Protein AF-A0A6V8CBM4-F1 (afdb_monomer_lite)

Sequence (92 aa):
TKWNFHRYTPGVGVGGHCIPVDPYYMIQRASNVGVPANLITAARAVNRSMPVHVAGVIRDLLYQAEVPAKDARVLLMGWSYKAEVGDPRETP

Radius of gyration: 17.48 Å; chains: 1; bounding box: 38×29×52 Å

pLDDT: mean 94.19, std 6.71, range [54.03, 98.38]

Secondary structure (DSSP, 8-state):
-----------S---SSTTTTHHHHHHHHHHHTT---HHHHHHHHHHHHHHHHHHHHHHHHHHHTT--TTT--------SSSTT----TT--

Structure (mmCIF, N/CA/C/O backbone):
data_AF-A0A6V8CBM4-F1
#
_entry.id   AF-A0A6V8CBM4-F1
#
loop_
_atom_site.group_PDB
_atom_site.id
_atom_site.type_symbol
_atom_site.label_atom_id
_atom_site.label_alt_id
_atom_site.label_comp_id
_atom_site.label_asym_id
_atom_site.label_entity_id
_atom_site.label_seq_id
_atom_site.pdbx_PDB_ins_code
_atom_site.Cartn_x
_atom_site.Cartn_y
_atom_site.Cartn_z
_atom_site.occupancy
_atom_site.B_iso_or_equiv
_atom_site.auth_seq_id
_atom_site.auth_comp_id
_atom_site.auth_asym_id
_atom_site.auth_atom_id
_atom_site.pdbx_PDB_model_num
ATOM 1 N N . THR A 1 1 ? -7.597 13.672 -29.386 1.00 54.03 1 THR A N 1
ATOM 2 C CA . THR A 1 1 ? -7.823 12.953 -28.111 1.00 54.03 1 THR A CA 1
ATOM 3 C C . THR A 1 1 ? -6.499 12.765 -27.367 1.00 54.03 1 THR A C 1
ATOM 5 O O . THR A 1 1 ? -6.027 11.656 -27.183 1.00 54.03 1 THR A O 1
ATOM 8 N N . LYS A 1 2 ? -5.848 13.870 -26.964 1.00 67.50 2 LYS A N 1
ATOM 9 C CA . LYS A 1 2 ? -4.488 13.857 -26.379 1.00 67.50 2 LYS A CA 1
ATOM 10 C C . LYS A 1 2 ? -4.442 13.296 -24.947 1.00 67.50 2 LYS A C 1
ATOM 12 O O . LYS A 1 2 ? -3.375 12.935 -24.470 1.00 67.50 2 LYS A O 1
ATOM 17 N N . TRP A 1 3 ? -5.594 13.216 -24.281 1.00 69.56 3 TRP A N 1
ATOM 18 C CA . TRP A 1 3 ? -5.700 12.850 -22.875 1.00 69.56 3 TRP A CA 1
ATOM 19 C C . TRP A 1 3 ? -6.731 11.739 -22.693 1.00 69.56 3 TRP A C 1
ATOM 21 O O . TRP A 1 3 ? -7.926 11.974 -22.854 1.00 69.56 3 TRP A O 1
ATOM 31 N N . ASN A 1 4 ? -6.250 10.544 -22.357 1.00 73.25 4 ASN A N 1
ATOM 32 C CA . ASN A 1 4 ? -7.066 9.444 -21.856 1.00 73.25 4 ASN A CA 1
ATOM 33 C C . ASN A 1 4 ? -6.781 9.325 -20.359 1.00 73.25 4 ASN A C 1
ATOM 35 O O . ASN A 1 4 ? -5.725 8.834 -19.960 1.00 73.25 4 ASN A O 1
ATOM 39 N N . PHE A 1 5 ? -7.694 9.824 -19.529 1.00 82.50 5 PHE A N 1
ATOM 40 C CA . PHE A 1 5 ? -7.584 9.677 -18.083 1.00 82.50 5 PHE A CA 1
ATOM 41 C C . PHE A 1 5 ? -8.221 8.356 -17.670 1.00 82.50 5 PHE A C 1
ATOM 43 O O . PHE A 1 5 ? -9.435 8.182 -17.760 1.00 82.50 5 PHE A O 1
ATOM 50 N N . HIS A 1 6 ? -7.395 7.427 -17.197 1.00 85.44 6 HIS A N 1
ATOM 51 C CA . HIS A 1 6 ? -7.890 6.267 -16.472 1.00 85.44 6 HIS A CA 1
ATOM 52 C C . HIS A 1 6 ? -8.169 6.674 -15.028 1.00 85.44 6 HIS A C 1
ATOM 54 O O . HIS A 1 6 ? -7.329 7.291 -14.370 1.00 85.44 6 HIS A O 1
ATOM 60 N N . ARG A 1 7 ? -9.369 6.356 -14.542 1.00 87.56 7 ARG A N 1
ATOM 61 C CA . ARG A 1 7 ? -9.747 6.618 -13.156 1.00 87.56 7 ARG A CA 1
ATOM 62 C C . ARG A 1 7 ? -9.081 5.580 -12.258 1.00 87.56 7 ARG A C 1
ATOM 64 O O . ARG A 1 7 ? -9.356 4.392 -12.386 1.00 87.56 7 ARG A O 1
ATOM 71 N N . TYR A 1 8 ? -8.259 6.053 -11.331 1.00 89.44 8 TYR A N 1
ATOM 72 C CA . TYR A 1 8 ? -7.725 5.263 -10.227 1.00 89.44 8 TYR A CA 1
ATOM 73 C C . TYR A 1 8 ? -8.363 5.739 -8.922 1.00 89.44 8 TYR A C 1
ATOM 75 O O . TYR A 1 8 ? -8.678 6.922 -8.774 1.00 89.44 8 TYR A O 1
ATOM 83 N N . THR A 1 9 ? -8.571 4.821 -7.984 1.00 93.00 9 THR A N 1
ATOM 84 C CA . THR A 1 9 ? -9.147 5.118 -6.668 1.00 93.00 9 THR A CA 1
ATOM 85 C C . THR A 1 9 ? -8.138 4.727 -5.589 1.00 93.00 9 THR A C 1
ATOM 87 O O . THR A 1 9 ? -7.524 3.667 -5.720 1.00 93.00 9 THR A O 1
ATOM 90 N N . PRO A 1 10 ? -7.929 5.560 -4.552 1.00 95.00 10 PRO A N 1
ATOM 91 C CA . PRO A 1 10 ? -7.086 5.194 -3.418 1.00 95.00 10 PRO A CA 1
ATOM 92 C C . PRO A 1 10 ? -7.594 3.936 -2.702 1.00 95.00 10 PRO A C 1
ATOM 94 O O . PRO A 1 10 ? -8.793 3.659 -2.697 1.00 95.00 10 PRO A O 1
ATOM 97 N N . GLY A 1 11 ? -6.686 3.207 -2.059 1.00 94.56 11 GLY A N 1
ATOM 98 C CA . GLY A 1 11 ? -6.997 2.014 -1.273 1.00 94.56 11 GLY A CA 1
ATOM 99 C C . GLY A 1 11 ? -5.902 1.706 -0.254 1.00 94.56 11 GLY A C 1
ATOM 100 O O . GLY A 1 11 ? -4.921 2.442 -0.152 1.00 94.56 11 GLY A O 1
ATOM 101 N N . VAL A 1 12 ? -6.063 0.604 0.484 1.00 96.12 12 VAL A N 1
AT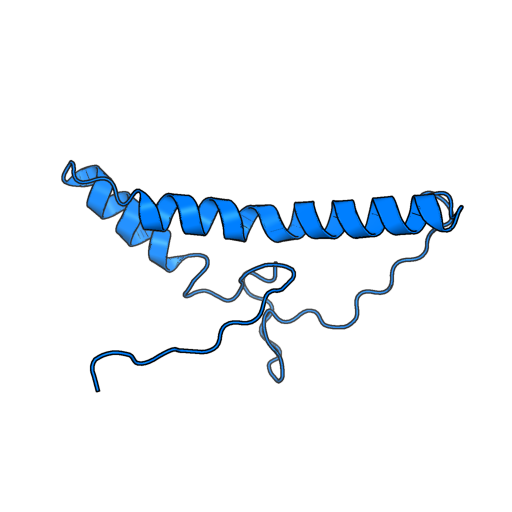OM 102 C CA . VAL A 1 12 ? -5.104 0.148 1.514 1.00 96.12 12 VAL A CA 1
ATOM 103 C C . VAL A 1 12 ? -3.751 -0.282 0.939 1.00 96.12 12 VAL A C 1
ATOM 105 O O . VAL A 1 12 ? -2.752 -0.322 1.644 1.00 96.12 12 VAL A O 1
ATOM 108 N N . GLY A 1 13 ? -3.692 -0.527 -0.365 1.00 95.88 13 GLY A N 1
ATOM 109 C CA . GLY A 1 13 ? -2.466 -0.782 -1.097 1.00 95.88 13 GLY A CA 1
ATOM 110 C C . GLY A 1 13 ? -2.780 -1.294 -2.491 1.00 95.88 13 GLY A C 1
ATOM 111 O O . GLY A 1 13 ? -3.887 -1.121 -3.004 1.00 95.88 13 GLY A O 1
ATOM 112 N N . VAL A 1 14 ? -1.791 -1.929 -3.108 1.00 96.69 14 VAL A N 1
ATOM 113 C CA . VAL A 1 14 ? -1.925 -2.541 -4.429 1.00 96.69 14 VAL A CA 1
ATOM 114 C C . VAL A 1 14 ? -1.503 -3.993 -4.321 1.00 96.69 14 VAL A C 1
ATOM 116 O O . VAL A 1 14 ? -0.375 -4.243 -3.901 1.00 96.69 14 VAL A O 1
ATOM 119 N N . GLY A 1 15 ? -2.380 -4.911 -4.729 1.00 95.00 15 GLY A N 1
ATOM 120 C CA . GLY A 1 15 ? -2.105 -6.346 -4.723 1.00 95.00 15 GLY A CA 1
ATOM 121 C C . GLY A 1 15 ? -2.216 -7.025 -6.088 1.00 95.00 15 GLY A C 1
ATOM 122 O O . GLY A 1 15 ? -2.239 -6.360 -7.130 1.00 95.00 15 GLY A O 1
ATOM 123 N N . GLY A 1 16 ? -2.265 -8.359 -6.076 1.00 95.06 16 GLY A N 1
ATOM 124 C CA . GLY A 1 16 ? -2.128 -9.205 -7.263 1.00 95.06 16 GLY A CA 1
ATOM 125 C C . GLY A 1 16 ? -0.663 -9.378 -7.673 1.00 95.06 16 GLY A C 1
ATOM 126 O O . GLY A 1 16 ? 0.221 -8.770 -7.099 1.00 95.06 16 GLY A O 1
ATOM 127 N N . HIS A 1 17 ? -0.353 -10.202 -8.673 1.00 90.44 17 HIS A N 1
ATOM 128 C CA . HIS A 1 17 ? 1.051 -10.385 -9.079 1.00 90.44 17 HIS A CA 1
ATOM 129 C C . HIS A 1 17 ? 1.585 -9.181 -9.876 1.00 90.44 17 HIS A C 1
ATOM 131 O O . HIS A 1 17 ? 2.665 -8.663 -9.605 1.00 90.44 17 HIS A O 1
ATOM 137 N N . CYS A 1 18 ? 0.799 -8.697 -10.841 1.00 92.75 18 CYS A N 1
ATOM 138 C CA . CYS A 1 18 ? 1.321 -7.859 -11.919 1.00 92.75 18 CYS A CA 1
ATOM 139 C C . CYS A 1 18 ? 1.882 -6.504 -11.463 1.00 92.75 18 CYS A C 1
ATOM 141 O O . CYS A 1 18 ? 2.904 -6.062 -11.961 1.00 92.75 18 CYS A O 1
ATOM 143 N N . ILE A 1 19 ? 1.229 -5.802 -10.533 1.00 94.38 19 ILE A N 1
ATOM 144 C CA . ILE A 1 19 ? 1.662 -4.451 -10.116 1.00 94.38 19 ILE A CA 1
ATOM 145 C C . ILE A 1 19 ? 2.621 -4.488 -8.909 1.00 94.38 19 ILE A C 1
ATOM 147 O O . ILE A 1 19 ? 3.519 -3.645 -8.811 1.00 94.38 19 ILE A O 1
ATOM 151 N N . PRO A 1 20 ? 2.455 -5.417 -7.957 1.00 94.62 20 PRO A N 1
ATOM 152 C CA . PRO A 1 20 ? 3.401 -5.620 -6.868 1.00 94.62 20 PRO A CA 1
ATOM 153 C C . PRO A 1 20 ? 4.742 -6.210 -7.279 1.00 94.62 20 PRO A C 1
ATOM 155 O O . PRO A 1 20 ? 5.750 -5.765 -6.733 1.00 94.62 20 PRO A O 1
ATOM 158 N N . VAL A 1 21 ? 4.761 -7.155 -8.225 1.00 95.62 21 VAL A N 1
ATOM 159 C CA . VAL A 1 21 ? 5.952 -7.951 -8.557 1.00 95.62 21 VAL A CA 1
ATOM 160 C C . VAL A 1 21 ? 6.615 -7.469 -9.842 1.00 95.62 21 VAL A C 1
ATOM 162 O O . VAL A 1 21 ? 7.789 -7.096 -9.805 1.00 95.62 21 VAL A O 1
ATOM 165 N N . ASP A 1 22 ? 5.881 -7.402 -10.959 1.00 96.38 22 ASP A N 1
ATOM 166 C CA . ASP A 1 22 ? 6.490 -7.189 -12.282 1.00 96.38 22 ASP A CA 1
ATOM 167 C C . ASP A 1 22 ? 7.378 -5.935 -12.390 1.00 96.38 22 ASP A C 1
ATOM 169 O O . ASP A 1 22 ? 8.442 -6.007 -13.021 1.00 96.38 22 ASP A O 1
ATOM 173 N N . PRO A 1 23 ? 7.041 -4.790 -11.753 1.00 96.94 23 PRO A N 1
ATOM 174 C CA . PRO A 1 23 ? 7.883 -3.603 -11.814 1.00 96.94 23 PRO A CA 1
ATOM 175 C C . PRO A 1 23 ? 9.297 -3.820 -11.273 1.00 96.94 23 PRO A C 1
ATOM 177 O O . PRO A 1 23 ? 10.216 -3.130 -11.713 1.00 96.94 23 PRO A O 1
ATOM 180 N N . TYR A 1 24 ? 9.507 -4.774 -10.361 1.00 96.75 24 TYR A N 1
ATOM 181 C CA . TYR A 1 24 ? 10.841 -5.069 -9.841 1.00 96.75 24 TYR A CA 1
ATOM 182 C C . TYR A 1 24 ? 11.767 -5.668 -10.900 1.00 96.75 24 TYR A C 1
ATOM 184 O O . TYR A 1 24 ? 12.947 -5.318 -10.912 1.00 96.75 24 TYR A O 1
ATOM 192 N N . TYR A 1 25 ? 11.253 -6.467 -11.843 1.00 96.69 25 TYR A N 1
ATOM 193 C CA . TYR A 1 25 ? 12.064 -6.947 -12.967 1.00 96.69 25 TYR A CA 1
ATOM 194 C C . TYR A 1 25 ? 12.556 -5.781 -13.829 1.00 96.69 25 TYR A C 1
ATOM 196 O O . TYR A 1 25 ? 13.726 -5.739 -14.217 1.00 96.69 25 TYR A O 1
ATOM 204 N N . MET A 1 26 ? 11.689 -4.795 -14.083 1.00 95.69 26 MET A N 1
ATOM 205 C CA . MET A 1 26 ? 12.061 -3.594 -14.828 1.00 95.69 26 MET A CA 1
ATOM 206 C C . MET A 1 26 ? 13.050 -2.732 -14.044 1.00 95.69 26 MET A C 1
ATOM 208 O O . MET A 1 26 ? 14.061 -2.330 -14.609 1.00 95.69 26 MET A O 1
ATOM 212 N N . ILE A 1 27 ? 12.806 -2.485 -12.752 1.00 97.44 27 ILE A N 1
ATOM 213 C CA . ILE A 1 27 ? 13.718 -1.730 -11.878 1.00 97.44 27 ILE A CA 1
ATOM 214 C C . ILE A 1 27 ? 15.111 -2.370 -11.885 1.00 97.44 27 ILE A C 1
ATOM 216 O O . ILE A 1 27 ? 16.105 -1.674 -12.098 1.00 97.44 27 ILE A O 1
ATOM 220 N N . GLN A 1 28 ? 15.185 -3.694 -11.716 1.00 97.75 28 GLN A N 1
ATOM 221 C CA . GLN A 1 28 ? 16.442 -4.435 -11.729 1.00 97.75 28 GLN A CA 1
ATOM 222 C C . GLN A 1 28 ? 17.135 -4.331 -13.091 1.00 97.75 28 GLN A C 1
ATOM 224 O O . GLN A 1 28 ? 18.320 -4.005 -13.159 1.00 97.75 28 GLN A O 1
ATOM 229 N N . ARG A 1 29 ? 16.411 -4.565 -14.194 1.00 97.69 29 ARG A N 1
ATOM 230 C CA . ARG A 1 29 ? 16.999 -4.488 -15.538 1.00 97.69 29 ARG A CA 1
ATOM 231 C C . ARG A 1 29 ? 17.503 -3.085 -15.860 1.00 97.69 29 ARG A C 1
ATOM 233 O O . ARG A 1 29 ? 18.591 -2.957 -16.413 1.00 97.69 29 ARG A O 1
ATOM 240 N N . ALA A 1 30 ? 16.732 -2.064 -15.506 1.00 97.44 30 ALA A N 1
ATOM 241 C CA . ALA A 1 30 ? 17.061 -0.663 -15.719 1.00 97.44 30 ALA A CA 1
ATOM 242 C C . ALA A 1 30 ? 18.328 -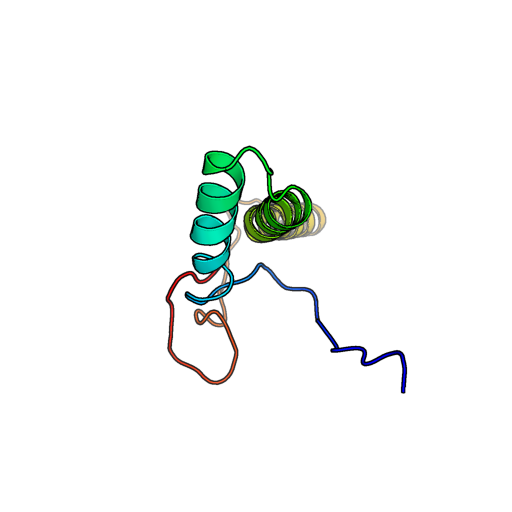0.278 -14.930 1.00 97.44 30 ALA A C 1
ATOM 244 O O . ALA A 1 30 ? 19.263 0.298 -15.486 1.00 97.44 30 ALA A O 1
ATOM 245 N N . SER A 1 31 ? 18.435 -0.730 -13.674 1.00 96.31 31 SER A N 1
ATOM 246 C CA . SER A 1 31 ? 19.656 -0.570 -12.878 1.00 96.31 31 SER A CA 1
ATOM 247 C C . SER A 1 31 ? 20.868 -1.279 -13.496 1.00 96.31 31 SER A C 1
ATOM 249 O O . SER A 1 31 ? 21.949 -0.696 -13.531 1.00 96.31 31 SER A O 1
ATOM 251 N N . ASN A 1 32 ? 20.704 -2.498 -14.021 1.00 97.31 32 ASN A N 1
ATOM 252 C CA . ASN A 1 32 ? 21.798 -3.270 -14.629 1.00 97.31 32 ASN A CA 1
ATOM 253 C C . ASN A 1 32 ? 22.390 -2.610 -15.885 1.00 97.31 32 ASN A C 1
ATOM 255 O O . ASN A 1 32 ? 23.541 -2.874 -16.220 1.00 97.31 32 ASN A O 1
ATOM 259 N N . VAL A 1 33 ? 21.617 -1.782 -16.594 1.00 97.88 33 VAL A N 1
ATOM 260 C CA . VAL A 1 33 ? 22.080 -1.049 -17.787 1.00 97.88 33 VAL A CA 1
ATOM 261 C C . VAL A 1 33 ? 22.457 0.406 -17.486 1.00 97.88 33 VAL A C 1
ATOM 263 O O . VAL A 1 33 ? 22.665 1.185 -18.410 1.00 97.88 33 VAL A O 1
ATOM 266 N N . GLY A 1 34 ? 22.541 0.787 -16.206 1.00 97.50 34 GLY A N 1
ATOM 267 C CA . GLY A 1 34 ? 22.938 2.134 -15.784 1.00 97.50 34 GLY A CA 1
ATOM 268 C C . GLY A 1 34 ? 21.854 3.206 -15.945 1.00 97.50 34 GLY A C 1
ATOM 269 O O . GLY A 1 34 ? 22.167 4.392 -15.915 1.00 97.50 34 GLY A O 1
ATOM 270 N N . VAL A 1 35 ? 20.584 2.815 -16.104 1.00 97.38 35 VAL A N 1
ATOM 271 C CA . VAL A 1 35 ? 19.447 3.732 -16.289 1.00 97.38 35 VAL A CA 1
ATOM 272 C C . VAL A 1 35 ? 18.400 3.460 -15.205 1.00 97.38 35 VAL A C 1
ATOM 274 O O . VAL A 1 35 ? 17.458 2.712 -15.441 1.00 97.38 35 VAL A O 1
ATOM 277 N N . PRO A 1 36 ? 18.531 4.005 -13.987 1.00 94.12 36 PRO A N 1
ATOM 278 C CA . PRO A 1 36 ? 17.624 3.671 -12.891 1.00 94.12 36 PRO A CA 1
ATOM 279 C C . PRO A 1 36 ? 16.179 4.140 -13.151 1.00 94.12 36 PRO A C 1
ATOM 281 O O . PRO A 1 36 ? 15.924 5.286 -13.523 1.00 94.12 36 PRO A O 1
ATOM 284 N N . ALA A 1 37 ? 15.206 3.258 -12.896 1.00 97.00 37 ALA A N 1
ATOM 285 C CA . ALA A 1 37 ? 13.776 3.516 -13.097 1.00 97.00 37 ALA A CA 1
ATOM 286 C C . ALA A 1 37 ? 13.133 4.271 -11.912 1.00 97.00 37 ALA A C 1
ATOM 288 O O . ALA A 1 37 ? 12.201 3.779 -11.273 1.00 97.00 37 ALA A O 1
ATOM 289 N N . ASN A 1 38 ? 13.628 5.477 -11.615 1.00 96.19 38 ASN A N 1
ATOM 290 C CA . ASN A 1 38 ? 13.306 6.230 -10.391 1.00 96.19 38 ASN A CA 1
ATOM 291 C C . ASN A 1 38 ? 11.803 6.422 -10.135 1.00 96.19 38 ASN A C 1
ATOM 293 O O . ASN A 1 38 ? 11.347 6.229 -9.010 1.00 96.19 38 ASN A O 1
ATOM 297 N N . LEU A 1 39 ? 11.022 6.762 -11.168 1.00 97.38 39 LEU A N 1
ATOM 298 C CA . LEU A 1 39 ? 9.574 6.957 -11.028 1.00 97.38 39 LEU A CA 1
ATOM 299 C C . LEU A 1 39 ? 8.862 5.667 -10.596 1.00 97.38 39 LEU A C 1
ATOM 301 O O . LEU A 1 39 ? 8.010 5.692 -9.711 1.00 97.38 39 LEU A O 1
ATOM 305 N N . ILE A 1 40 ? 9.233 4.537 -11.197 1.00 97.00 40 ILE A N 1
ATOM 306 C CA . ILE A 1 40 ? 8.644 3.229 -10.893 1.00 97.00 40 ILE A CA 1
ATOM 307 C C . ILE A 1 40 ? 9.024 2.816 -9.468 1.00 97.00 40 ILE A C 1
ATOM 309 O O . ILE A 1 40 ? 8.163 2.394 -8.697 1.00 97.00 40 ILE A O 1
ATOM 313 N N . THR A 1 41 ? 10.290 3.007 -9.089 1.00 97.69 41 THR A N 1
ATOM 314 C CA . THR A 1 41 ? 10.774 2.750 -7.727 1.00 97.69 41 THR A CA 1
ATOM 315 C C . THR A 1 41 ? 10.012 3.576 -6.691 1.00 97.69 41 THR A C 1
ATOM 317 O O . THR A 1 41 ? 9.546 3.024 -5.694 1.00 97.69 41 THR A O 1
ATOM 320 N N . ALA A 1 42 ? 9.824 4.876 -6.936 1.00 98.00 42 ALA A N 1
ATOM 321 C CA . ALA A 1 42 ? 9.073 5.754 -6.044 1.00 98.00 42 ALA A CA 1
ATOM 322 C C . ALA A 1 42 ? 7.600 5.327 -5.929 1.00 98.00 42 ALA A C 1
ATOM 324 O O . ALA A 1 42 ? 7.076 5.220 -4.821 1.00 98.00 42 ALA A O 1
ATOM 325 N N . ALA A 1 43 ? 6.949 4.997 -7.049 1.00 97.06 43 ALA A N 1
ATOM 326 C CA . ALA A 1 43 ? 5.575 4.499 -7.046 1.00 97.06 43 ALA A CA 1
ATOM 327 C C . ALA A 1 43 ? 5.434 3.195 -6.238 1.00 97.06 43 ALA A C 1
ATOM 329 O O . ALA A 1 43 ? 4.491 3.042 -5.462 1.00 97.06 43 ALA A O 1
ATOM 330 N N . ARG A 1 44 ? 6.395 2.266 -6.356 1.00 96.81 44 ARG A N 1
ATOM 331 C CA . ARG A 1 44 ? 6.427 1.044 -5.536 1.00 96.81 44 ARG A CA 1
ATOM 332 C C . ARG A 1 44 ? 6.610 1.346 -4.052 1.00 96.81 44 ARG A C 1
ATOM 334 O O . ARG A 1 44 ? 5.934 0.721 -3.239 1.00 96.81 44 ARG A O 1
ATOM 341 N N . ALA A 1 45 ? 7.483 2.289 -3.702 1.00 97.38 45 ALA A N 1
ATOM 342 C CA . ALA A 1 45 ? 7.699 2.692 -2.315 1.00 97.38 45 ALA A CA 1
ATOM 343 C C . ALA A 1 45 ? 6.421 3.266 -1.683 1.00 97.38 45 ALA A C 1
ATOM 345 O O . ALA A 1 45 ? 6.067 2.872 -0.574 1.00 97.38 45 ALA A O 1
ATOM 346 N N . VAL A 1 46 ? 5.694 4.116 -2.417 1.00 97.69 46 VAL A N 1
ATOM 347 C CA . VAL A 1 46 ? 4.391 4.647 -1.985 1.00 97.69 46 VAL A CA 1
ATOM 348 C C . VAL A 1 46 ? 3.372 3.519 -1.823 1.00 97.69 46 VAL A C 1
ATOM 350 O O . VAL A 1 46 ? 2.779 3.382 -0.762 1.00 97.69 46 VAL A O 1
ATOM 353 N N . ASN A 1 47 ? 3.201 2.655 -2.826 1.00 96.69 47 ASN A N 1
ATOM 354 C CA . ASN A 1 47 ? 2.207 1.577 -2.752 1.00 96.69 47 ASN A CA 1
ATOM 355 C C . ASN A 1 47 ? 2.487 0.590 -1.609 1.00 96.69 47 ASN A C 1
ATOM 357 O O . ASN A 1 47 ? 1.552 0.108 -0.974 1.00 96.69 47 ASN A O 1
ATOM 361 N N . ARG A 1 48 ? 3.764 0.295 -1.332 1.00 96.50 48 ARG A N 1
ATOM 362 C CA . ARG A 1 48 ? 4.177 -0.617 -0.256 1.00 96.50 48 ARG A CA 1
ATOM 363 C C . ARG A 1 48 ? 3.991 -0.015 1.140 1.00 96.50 48 ARG A C 1
ATOM 365 O O . ARG A 1 48 ? 3.893 -0.771 2.100 1.00 96.50 48 ARG A O 1
ATOM 372 N N . SER A 1 49 ? 3.949 1.313 1.274 1.00 97.88 49 SER A N 1
ATOM 373 C CA . SER A 1 49 ? 3.745 1.966 2.573 1.00 97.88 49 SER A CA 1
ATOM 374 C C . SER A 1 49 ? 2.271 2.114 2.960 1.00 97.88 49 SER A C 1
ATOM 376 O O . SER A 1 49 ? 1.979 2.332 4.136 1.00 97.88 49 SER A O 1
ATOM 378 N N . MET A 1 50 ? 1.341 1.964 2.009 1.00 98.19 50 MET A N 1
ATOM 379 C CA . MET A 1 50 ? -0.091 2.179 2.245 1.00 98.19 50 MET A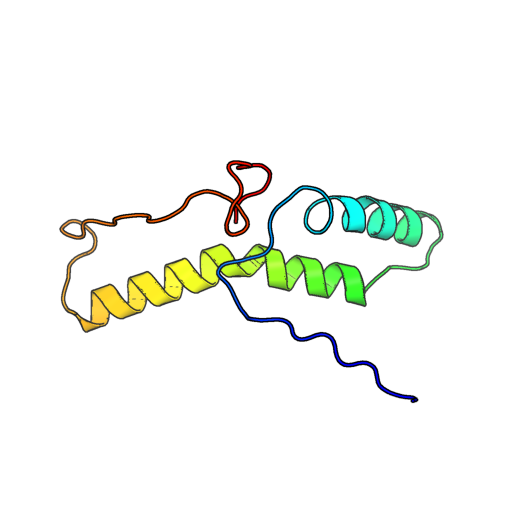 CA 1
ATOM 380 C C . MET A 1 50 ? -0.704 1.287 3.337 1.00 98.19 50 MET A C 1
ATOM 382 O O . MET A 1 50 ? -1.435 1.845 4.157 1.00 98.19 50 MET A O 1
ATOM 386 N N . PRO A 1 51 ? -0.372 -0.015 3.469 1.00 97.38 51 PRO A N 1
ATOM 387 C CA . PRO A 1 51 ? -0.947 -0.833 4.540 1.00 97.38 51 PRO A CA 1
ATOM 388 C C . PRO A 1 51 ? -0.590 -0.309 5.932 1.00 97.38 51 PRO A C 1
ATOM 390 O O . PRO A 1 51 ? -1.444 -0.185 6.807 1.00 97.38 51 PRO A O 1
ATOM 393 N N . VAL A 1 52 ? 0.672 0.090 6.119 1.00 98.25 52 VAL A N 1
ATOM 394 C CA . VAL A 1 52 ? 1.160 0.674 7.377 1.00 98.25 52 VAL A CA 1
ATOM 395 C C . VAL A 1 52 ? 0.524 2.039 7.625 1.00 98.25 52 VAL A C 1
ATOM 397 O O . VAL A 1 52 ? 0.142 2.345 8.752 1.00 98.25 52 VAL A O 1
ATOM 400 N N . HIS A 1 53 ? 0.380 2.853 6.577 1.00 98.38 53 HIS A N 1
ATOM 401 C CA . HIS A 1 53 ? -0.291 4.144 6.671 1.00 98.38 53 HIS A CA 1
ATOM 402 C C . HIS A 1 53 ? -1.748 3.989 7.131 1.00 98.38 53 HIS A C 1
ATOM 404 O O . HIS A 1 53 ? -2.148 4.627 8.103 1.00 98.38 53 HIS A O 1
ATOM 410 N N . VAL A 1 54 ? -2.520 3.099 6.498 1.00 97.56 54 VAL A N 1
ATOM 411 C CA . VAL A 1 54 ? -3.921 2.839 6.864 1.00 97.56 54 VAL A CA 1
ATOM 412 C C . VAL A 1 54 ? -4.035 2.232 8.261 1.00 97.56 54 VAL A C 1
ATOM 414 O O . VAL A 1 54 ? -4.905 2.645 9.023 1.00 97.56 54 VAL A O 1
ATOM 417 N N . ALA A 1 55 ? -3.134 1.325 8.651 1.00 96.38 55 ALA A N 1
ATOM 418 C CA . ALA A 1 55 ? -3.085 0.820 10.024 1.00 96.38 55 ALA A CA 1
ATOM 419 C C . ALA A 1 55 ? -2.844 1.950 11.045 1.00 96.38 55 ALA A C 1
ATOM 421 O O . ALA A 1 55 ? -3.463 1.967 12.109 1.00 96.38 55 ALA A O 1
ATOM 422 N N . GLY A 1 56 ? -1.994 2.925 10.705 1.00 97.44 56 GLY A N 1
ATOM 423 C CA . GLY A 1 56 ? -1.792 4.145 11.489 1.00 97.44 56 GLY A CA 1
ATOM 424 C C . GLY A 1 56 ? -3.067 4.978 11.618 1.00 97.44 56 GLY A C 1
ATOM 425 O O . GLY A 1 56 ? -3.434 5.351 12.727 1.00 97.44 56 GLY A O 1
ATOM 426 N N . VAL A 1 57 ? -3.792 5.186 10.515 1.00 97.19 57 VAL A N 1
ATOM 427 C CA . VAL A 1 57 ? -5.088 5.887 10.528 1.00 97.19 57 VAL A CA 1
ATOM 428 C C . VAL A 1 57 ? -6.095 5.170 11.433 1.00 97.19 57 VAL A C 1
ATOM 430 O O . VAL A 1 57 ? -6.750 5.815 12.246 1.00 97.19 57 VAL A O 1
ATOM 433 N N . ILE A 1 58 ? -6.195 3.838 11.354 1.00 95.88 58 ILE A N 1
ATOM 434 C CA . ILE A 1 58 ? -7.090 3.046 12.218 1.00 95.88 58 ILE A CA 1
ATOM 435 C C . ILE A 1 58 ? -6.710 3.211 13.692 1.00 95.88 58 ILE A C 1
ATOM 437 O O . ILE A 1 58 ? -7.583 3.419 14.532 1.00 95.88 58 ILE A O 1
ATOM 441 N N . ARG A 1 59 ? -5.416 3.147 14.017 1.00 95.94 59 ARG A N 1
ATOM 442 C CA . ARG A 1 59 ? -4.925 3.367 15.383 1.00 95.94 59 ARG A CA 1
ATOM 443 C C . ARG A 1 59 ? -5.315 4.753 15.897 1.00 95.94 59 ARG A C 1
ATOM 445 O O . ARG A 1 59 ? -5.772 4.867 17.032 1.00 95.94 59 ARG A O 1
ATOM 452 N N . ASP A 1 60 ? -5.144 5.785 15.080 1.00 97.31 60 ASP A N 1
ATOM 453 C CA . ASP A 1 60 ? -5.450 7.161 15.470 1.00 97.31 60 ASP A CA 1
ATOM 454 C C . ASP A 1 60 ? -6.968 7.353 15.670 1.00 97.31 60 ASP A C 1
ATOM 456 O O . ASP A 1 60 ? -7.382 8.027 16.613 1.00 97.31 60 ASP A O 1
ATOM 460 N N . LEU A 1 61 ? -7.805 6.682 14.868 1.00 96.50 61 LEU A N 1
ATOM 461 C CA . LEU A 1 61 ? -9.261 6.639 15.058 1.00 96.50 61 LEU A CA 1
ATOM 462 C C . LEU A 1 61 ? -9.668 5.914 16.350 1.00 96.50 61 LEU A C 1
ATOM 464 O O . LEU A 1 61 ? -10.538 6.401 17.068 1.00 96.50 61 LEU A O 1
ATOM 468 N N . LEU A 1 62 ? -9.039 4.778 16.677 1.00 96.50 62 LEU A N 1
ATOM 469 C CA . LEU A 1 62 ? -9.287 4.070 17.942 1.00 96.50 62 LEU A CA 1
ATOM 470 C C . LEU A 1 62 ? -8.936 4.945 19.148 1.00 96.50 62 LEU A C 1
ATOM 472 O O . LEU A 1 62 ? -9.690 4.986 20.117 1.00 96.50 62 LEU A O 1
ATOM 476 N N . TYR A 1 63 ? -7.819 5.672 19.064 1.00 96.50 63 TYR A N 1
ATOM 477 C CA . TYR A 1 63 ? -7.406 6.615 20.098 1.00 96.50 63 TYR A CA 1
ATOM 478 C C . TYR A 1 63 ? -8.423 7.750 20.276 1.00 96.50 63 TYR A C 1
ATOM 480 O O . TYR A 1 63 ? -8.824 8.036 21.400 1.00 96.50 63 TYR A O 1
ATOM 488 N N . GLN A 1 64 ? -8.887 8.358 19.179 1.00 97.50 64 GLN A N 1
ATOM 489 C CA . GLN A 1 64 ? -9.914 9.408 19.212 1.00 97.50 64 GLN A CA 1
ATOM 490 C C . GLN A 1 64 ? -11.260 8.914 19.754 1.00 97.50 64 GLN A C 1
ATOM 492 O O . GLN A 1 64 ? -11.996 9.690 20.355 1.00 97.50 64 GLN A O 1
ATOM 497 N N . ALA A 1 65 ? -11.576 7.635 19.552 1.00 96.75 65 ALA A N 1
ATOM 498 C CA . ALA A 1 65 ? -12.771 6.990 20.084 1.00 96.75 65 ALA A CA 1
ATOM 499 C C . ALA A 1 65 ? -12.608 6.490 21.534 1.00 96.75 65 ALA A C 1
ATOM 501 O O . ALA A 1 65 ? -13.500 5.810 22.035 1.00 96.75 65 ALA A O 1
ATOM 502 N N . GLU A 1 66 ? -11.473 6.775 22.185 1.00 97.31 66 GLU A N 1
ATOM 503 C CA . GLU A 1 66 ? -11.137 6.320 23.541 1.00 97.31 66 GLU A CA 1
ATOM 504 C C . GLU A 1 66 ? -11.204 4.791 23.714 1.00 97.31 66 GLU A C 1
ATOM 506 O O . GLU A 1 66 ? -11.445 4.286 24.809 1.00 97.31 66 GLU A O 1
ATOM 511 N N . VAL A 1 67 ? -10.958 4.033 22.638 1.00 97.00 67 VAL A N 1
ATOM 512 C CA . VAL A 1 67 ? -10.906 2.567 22.671 1.00 97.00 67 VAL A CA 1
ATOM 513 C C . VAL A 1 67 ? -9.458 2.132 22.904 1.00 97.00 67 VAL A C 1
ATOM 515 O O . VAL A 1 67 ? -8.622 2.273 22.004 1.00 97.00 67 VAL A O 1
ATOM 518 N N . PRO A 1 68 ? -9.115 1.563 24.075 1.00 93.88 68 PRO A N 1
ATOM 519 C CA . PRO A 1 68 ? -7.770 1.061 24.307 1.00 93.88 68 PRO A CA 1
ATOM 520 C C . PRO A 1 68 ? -7.448 -0.071 23.330 1.00 93.88 68 PRO A C 1
ATOM 522 O O . PRO A 1 68 ? -8.253 -0.978 23.125 1.00 93.88 68 PRO A O 1
ATOM 525 N N . ALA A 1 69 ? -6.236 -0.079 22.772 1.00 90.00 69 ALA A N 1
ATOM 526 C CA . ALA A 1 69 ? -5.833 -1.079 21.777 1.00 90.00 69 ALA A CA 1
ATOM 527 C C . ALA A 1 69 ? -5.971 -2.533 22.272 1.00 90.00 69 ALA A C 1
ATOM 529 O O . ALA A 1 69 ? -6.270 -3.423 21.484 1.00 90.00 69 ALA A O 1
ATOM 530 N N . LYS A 1 70 ? -5.791 -2.769 23.579 1.00 93.94 70 LYS A N 1
ATOM 531 C CA . LYS A 1 70 ? -5.962 -4.088 24.215 1.00 93.94 70 LYS A CA 1
ATOM 532 C C . LYS A 1 70 ? -7.418 -4.578 24.245 1.00 93.94 70 LYS A C 1
ATOM 534 O O . LYS A 1 70 ? -7.645 -5.779 24.324 1.00 93.94 70 LYS A O 1
ATOM 539 N N .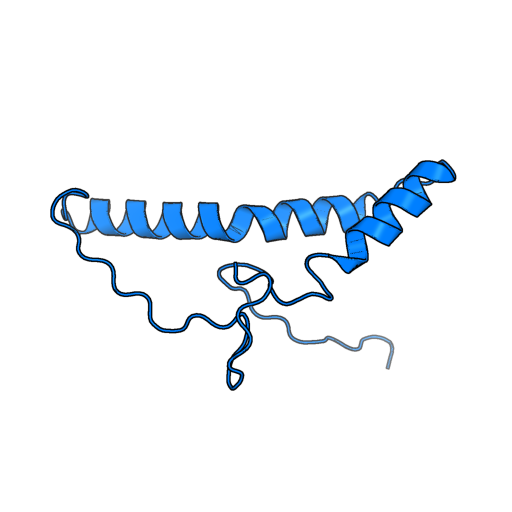 ASP A 1 71 ? -8.372 -3.652 24.195 1.00 95.56 71 ASP A N 1
ATOM 540 C CA . ASP A 1 71 ? -9.808 -3.926 24.279 1.00 95.56 71 ASP A CA 1
ATOM 541 C C . ASP A 1 71 ? -10.465 -3.875 22.885 1.00 95.56 71 ASP A C 1
ATOM 543 O O . ASP A 1 71 ? -11.600 -4.321 22.699 1.00 95.56 71 AS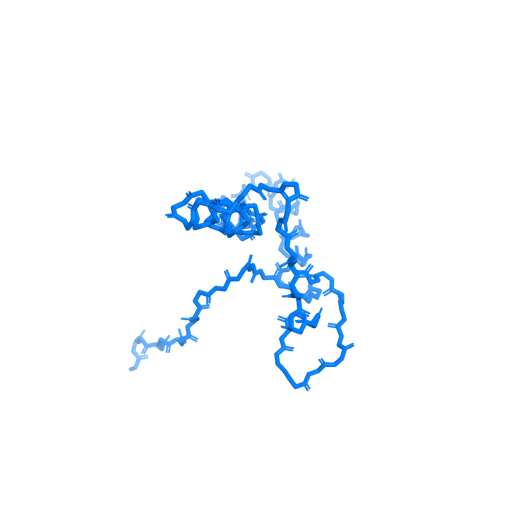P A O 1
ATOM 547 N N . ALA A 1 72 ? -9.741 -3.360 21.884 1.00 94.62 72 ALA A N 1
ATOM 548 C CA . ALA A 1 72 ? -10.202 -3.253 20.511 1.00 94.62 72 ALA A CA 1
ATOM 549 C C . ALA A 1 72 ? -10.399 -4.636 19.867 1.00 94.62 72 ALA A C 1
ATOM 551 O O . ALA A 1 72 ? -9.540 -5.517 19.928 1.00 94.62 72 ALA A O 1
ATOM 552 N N . ARG A 1 73 ? -11.526 -4.802 19.170 1.00 94.88 73 ARG A N 1
ATOM 553 C CA . ARG A 1 73 ? -11.797 -5.952 18.299 1.00 94.88 73 ARG A CA 1
ATOM 554 C C . ARG A 1 73 ? -11.822 -5.475 16.856 1.00 94.88 73 ARG A C 1
ATOM 556 O O . ARG A 1 73 ? -12.595 -4.582 16.521 1.00 94.88 73 ARG A O 1
ATOM 563 N N . VAL A 1 74 ? -10.991 -6.074 16.009 1.00 92.06 74 VAL A N 1
ATOM 564 C CA . VAL A 1 74 ? -10.880 -5.710 14.592 1.00 92.06 74 VAL A CA 1
ATOM 565 C C . VAL A 1 74 ? -11.527 -6.797 13.743 1.00 92.06 74 VAL A C 1
ATOM 567 O O . VAL A 1 74 ? -11.149 -7.963 13.832 1.00 92.06 74 VAL A O 1
ATOM 570 N N . LEU A 1 75 ? -12.495 -6.410 12.913 1.00 95.62 75 LEU A N 1
ATOM 571 C CA . LEU A 1 75 ? -13.081 -7.265 11.886 1.00 95.62 75 LEU A CA 1
ATOM 572 C C . LEU A 1 75 ? -12.517 -6.859 10.523 1.00 95.62 75 LEU A C 1
ATOM 574 O O . LEU A 1 75 ? -12.705 -5.724 10.089 1.00 95.62 75 LEU A O 1
ATOM 578 N N . LEU A 1 76 ? -11.863 -7.795 9.838 1.00 94.00 76 LEU A N 1
ATOM 579 C CA . LEU A 1 76 ? -11.438 -7.619 8.451 1.00 94.00 76 LEU A CA 1
ATOM 580 C C . LEU A 1 76 ? -12.539 -8.149 7.526 1.00 94.00 76 LEU A C 1
ATOM 582 O O . LEU A 1 76 ? -12.860 -9.337 7.556 1.00 94.00 76 LEU A O 1
ATOM 586 N N . MET A 1 77 ? -13.134 -7.266 6.723 1.00 95.75 77 MET A N 1
ATOM 587 C CA . MET A 1 77 ? -14.154 -7.626 5.735 1.00 95.75 77 MET A CA 1
ATOM 588 C C . MET A 1 77 ? -13.555 -7.572 4.332 1.00 95.75 77 MET A C 1
ATOM 590 O O . MET A 1 77 ? -13.312 -6.493 3.796 1.00 95.75 77 MET A O 1
ATOM 594 N N . GLY A 1 78 ? -13.348 -8.749 3.743 1.00 95.00 78 GLY A N 1
ATOM 595 C CA . GLY A 1 78 ? -12.648 -8.907 2.470 1.00 95.00 78 GLY A CA 1
ATOM 596 C C . GLY A 1 78 ? -11.166 -9.232 2.668 1.00 95.00 78 GLY A C 1
ATOM 597 O O . GLY A 1 78 ? -10.514 -8.708 3.567 1.00 95.00 78 GLY A O 1
ATOM 598 N N . TRP A 1 79 ? -10.658 -10.140 1.835 1.00 95.06 79 TRP A N 1
ATOM 599 C CA . TRP A 1 79 ? -9.269 -10.617 1.890 1.00 95.06 79 TRP A CA 1
ATOM 600 C C . TRP A 1 79 ? -8.599 -10.701 0.513 1.00 95.06 79 TRP A C 1
ATOM 602 O O . TRP A 1 79 ? -7.400 -10.905 0.416 1.00 95.06 79 TRP A O 1
ATOM 612 N N . SER A 1 80 ? -9.349 -10.580 -0.577 1.00 96.25 80 SER A N 1
ATOM 613 C CA . SER A 1 80 ? -8.777 -10.552 -1.919 1.00 96.25 80 SER A CA 1
ATOM 614 C C . SER A 1 80 ? -8.249 -9.158 -2.260 1.00 96.25 80 SER A C 1
ATOM 616 O O . SER A 1 80 ? -8.804 -8.146 -1.831 1.00 96.25 80 SER A O 1
ATOM 618 N N . TYR A 1 81 ? -7.225 -9.080 -3.116 1.00 94.44 81 TYR A N 1
ATOM 619 C CA . TYR A 1 81 ? -6.639 -7.794 -3.525 1.00 94.44 81 TYR A CA 1
ATOM 620 C C . TYR A 1 81 ? -7.556 -6.927 -4.410 1.00 94.44 81 TYR A C 1
ATOM 622 O O . TYR A 1 81 ? -7.243 -5.766 -4.684 1.00 94.44 81 TYR A O 1
ATOM 630 N N . LYS A 1 82 ? -8.662 -7.493 -4.909 1.00 93.31 82 LYS A N 1
ATOM 631 C CA . LYS A 1 82 ? -9.700 -6.787 -5.668 1.00 93.31 82 LYS A CA 1
ATOM 632 C C . LYS A 1 82 ? -11.072 -7.430 -5.446 1.00 93.31 82 LYS A C 1
ATOM 634 O O . LYS A 1 82 ? -11.167 -8.594 -5.052 1.00 93.31 82 LYS A O 1
ATOM 639 N N . ALA A 1 83 ? -12.121 -6.665 -5.734 1.00 92.62 83 ALA A N 1
ATOM 640 C CA . ALA A 1 83 ? -13.501 -7.135 -5.671 1.00 92.62 83 ALA A CA 1
ATOM 641 C C . ALA A 1 83 ? -13.772 -8.274 -6.670 1.00 92.62 83 ALA A C 1
ATOM 643 O O . ALA A 1 83 ? -13.086 -8.400 -7.689 1.00 92.62 83 ALA A O 1
ATOM 644 N N . GLU A 1 84 ? -14.798 -9.071 -6.370 1.00 95.44 84 GLU A N 1
ATOM 645 C CA . GLU A 1 84 ? -15.326 -10.131 -7.241 1.00 95.44 84 GLU A CA 1
ATOM 646 C C . GLU A 1 84 ? -14.319 -11.228 -7.637 1.00 95.44 84 GLU A C 1
ATOM 648 O O . GLU A 1 84 ? -14.495 -11.915 -8.642 1.00 95.44 84 GLU A O 1
ATOM 653 N N . VAL A 1 85 ? -13.252 -11.424 -6.854 1.00 95.06 85 VAL A N 1
ATOM 654 C CA . VAL A 1 85 ? -12.326 -12.557 -7.013 1.00 95.06 85 VAL A CA 1
ATOM 655 C C . VAL A 1 85 ? -11.922 -13.133 -5.663 1.00 95.06 85 VAL A C 1
ATOM 657 O O . VAL A 1 85 ? -11.847 -12.414 -4.677 1.00 95.06 85 VAL A O 1
ATOM 660 N N . GLY A 1 86 ? -11.592 -14.424 -5.635 1.00 95.12 86 GLY A N 1
ATOM 661 C CA . GLY A 1 86 ? -11.073 -15.116 -4.447 1.00 95.12 86 GLY A CA 1
ATOM 662 C C . GLY A 1 86 ? -9.547 -15.236 -4.399 1.00 95.12 86 GLY A C 1
ATOM 663 O O . GLY A 1 86 ? -9.042 -16.143 -3.752 1.00 95.12 86 GLY A O 1
ATOM 664 N N . ASP A 1 87 ? -8.810 -14.400 -5.133 1.00 94.56 87 ASP A N 1
ATOM 665 C CA . ASP A 1 87 ? -7.349 -14.494 -5.247 1.00 94.56 87 ASP A CA 1
ATOM 666 C C . ASP A 1 87 ? -6.651 -13.672 -4.146 1.00 94.56 87 ASP A C 1
ATOM 668 O O . ASP A 1 87 ? -6.776 -12.443 -4.150 1.00 94.56 87 ASP A O 1
ATOM 672 N N . PRO A 1 88 ? -5.920 -14.313 -3.214 1.00 94.62 88 PRO A N 1
ATOM 673 C CA . PRO A 1 88 ? -5.281 -13.626 -2.097 1.00 94.62 88 PRO A CA 1
ATOM 674 C C . PRO A 1 88 ? -3.840 -13.192 -2.393 1.00 94.62 88 PRO A C 1
ATOM 676 O O . PRO A 1 88 ? -3.199 -12.605 -1.519 1.00 94.62 88 PRO A O 1
ATOM 679 N N . ARG A 1 89 ? -3.287 -13.510 -3.572 1.00 95.00 89 ARG A N 1
ATOM 680 C CA . ARG A 1 89 ? -1.870 -13.258 -3.873 1.00 95.00 89 ARG A CA 1
ATOM 681 C C . ARG A 1 89 ? -1.541 -11.774 -3.752 1.00 95.00 89 ARG A C 1
ATOM 683 O O . ARG A 1 89 ? -2.211 -10.935 -4.355 1.00 95.00 89 ARG A O 1
ATOM 690 N N . GLU A 1 90 ? -0.480 -11.484 -3.002 1.00 95.12 90 GLU A N 1
ATOM 691 C CA . GLU A 1 90 ? 0.004 -10.125 -2.736 1.00 95.12 90 GLU A CA 1
ATOM 692 C C . GLU A 1 90 ? -1.090 -9.183 -2.198 1.00 95.12 90 GLU A C 1
ATOM 694 O O . GLU A 1 90 ? -1.088 -7.997 -2.516 1.00 95.12 90 GLU A O 1
ATOM 699 N N . THR A 1 91 ? -2.066 -9.690 -1.435 1.00 96.12 91 THR A N 1
ATOM 700 C CA . THR A 1 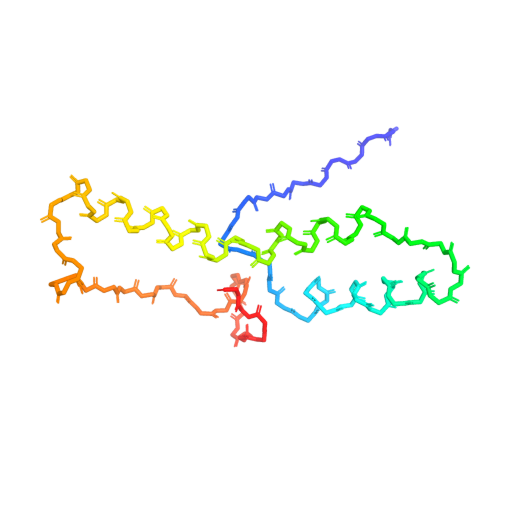91 ? -3.066 -8.818 -0.801 1.00 96.12 91 THR A CA 1
ATOM 701 C C . THR A 1 91 ? -2.360 -7.842 0.151 1.00 96.12 91 THR A C 1
ATOM 703 O O . THR A 1 91 ? -1.573 -8.303 0.981 1.00 96.12 91 THR A O 1
ATOM 706 N N . PRO A 1 92 ? -2.589 -6.524 -0.005 1.00 94.31 92 PRO A N 1
ATOM 707 C CA . PRO A 1 92 ? -1.952 -5.487 0.804 1.00 94.31 92 PRO A CA 1
ATOM 708 C C . PRO A 1 92 ? -2.406 -5.483 2.266 1.00 94.31 92 PRO A C 1
ATOM 710 O O . PRO A 1 92 ? -3.587 -5.805 2.527 1.00 94.31 92 PRO A O 1
#

Foldseek 3Di:
DPDDDDDDDDDLAAFDCCLQPVLVVVQVVCVVVVHGPVVSVVVNVVRVCSNVVVVVVVVVVCVVVVNPPVNDDDDDDDQPSDPPDPHNGGND